Protein AF-A0A3G4VU35-F1 (afdb_monomer)

Foldseek 3Di:
DPPDQWDWDPCCVPPLQIWIWHQDPPRWIWIFSDPDPPTDIDTHDPVRVVVVVVVVVVVVD

Mean predicted aligned error: 5.37 Å

Secondary structure (DSSP, 8-state):
-----PEEPGGGGTTT---EEEE-GGG-EEEES-SSTT--EEEE-HHHHHHHHHHHHHTT-

Nearest PDB structures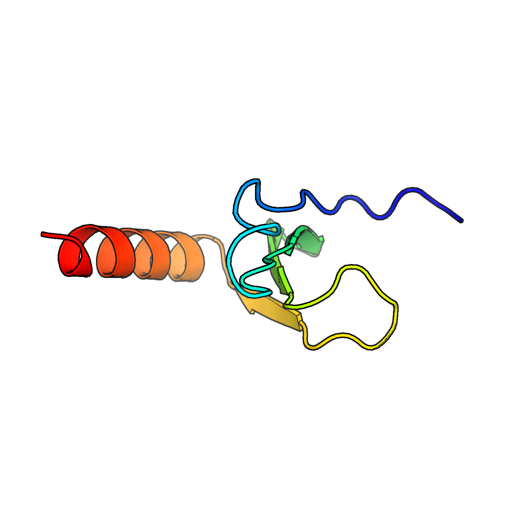 (foldseek):
  5grs-assembly1_A  TM=6.002E-01  e=6.039E+00  Schizosaccharomyces pombe 972h-

Sequence (61 aa):
MTPSHWKRSSHCAEGNACVYVATGPAGHVLVADSGEPGGRVLALTPVAWGSLVGWLKAKRG

Structure (mmCIF, N/CA/C/O backbone):
data_AF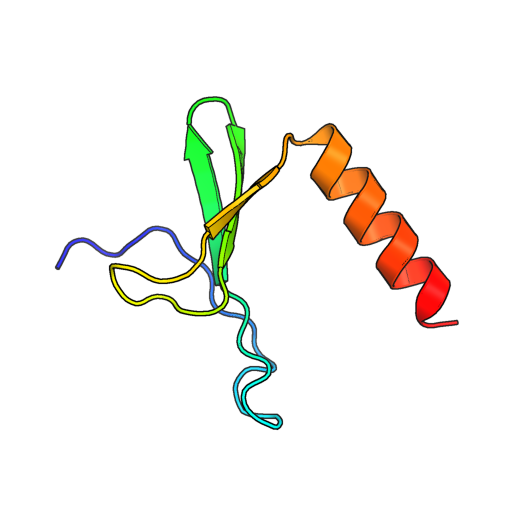-A0A3G4VU35-F1
#
_entry.id   AF-A0A3G4VU35-F1
#
loop_
_atom_site.group_PDB
_atom_site.id
_atom_site.type_symbol
_atom_site.label_atom_id
_atom_site.label_alt_id
_atom_site.label_comp_id
_atom_site.label_asym_id
_atom_site.label_entity_id
_atom_site.label_seq_id
_atom_site.pdbx_PDB_ins_code
_atom_site.Cartn_x
_atom_site.Cartn_y
_atom_site.Cartn_z
_atom_site.occupancy
_atom_site.B_iso_or_equiv
_atom_site.auth_seq_id
_atom_site.auth_comp_id
_atom_site.auth_asym_id
_atom_site.auth_atom_id
_atom_site.pdbx_PDB_model_num
ATOM 1 N N . MET A 1 1 ? 7.416 15.533 -14.144 1.00 46.19 1 MET A N 1
ATOM 2 C CA . MET A 1 1 ? 6.986 14.314 -13.430 1.00 46.19 1 MET A CA 1
ATOM 3 C C . MET A 1 1 ? 6.387 14.766 -12.116 1.00 46.19 1 MET A C 1
ATOM 5 O O . MET A 1 1 ? 7.117 15.285 -11.282 1.00 46.19 1 MET A O 1
ATOM 9 N N . THR A 1 2 ? 5.067 14.716 -11.974 1.00 48.44 2 THR A N 1
ATOM 10 C CA . THR A 1 2 ? 4.416 14.971 -10.683 1.00 48.44 2 THR A CA 1
ATOM 11 C C . THR A 1 2 ? 4.962 13.958 -9.681 1.00 48.44 2 THR A C 1
ATOM 13 O O . THR A 1 2 ? 5.046 12.784 -10.043 1.00 48.44 2 THR A O 1
ATOM 16 N N . PRO A 1 3 ? 5.370 14.364 -8.466 1.00 54.56 3 PRO A N 1
ATOM 17 C CA . PRO A 1 3 ? 5.779 13.406 -7.457 1.00 54.56 3 PRO A CA 1
ATOM 18 C C . PRO A 1 3 ? 4.575 12.522 -7.156 1.00 54.56 3 PRO A C 1
ATOM 20 O O . PRO A 1 3 ? 3.594 12.931 -6.534 1.00 54.56 3 PRO A O 1
ATOM 23 N N . SER A 1 4 ? 4.634 11.310 -7.680 1.00 62.12 4 SER A N 1
ATOM 24 C CA . SER A 1 4 ? 3.716 10.240 -7.374 1.00 62.12 4 SER A CA 1
ATOM 25 C C . SER A 1 4 ? 3.730 10.098 -5.843 1.00 62.12 4 SER A C 1
ATOM 27 O O . SER A 1 4 ? 4.807 9.967 -5.268 1.00 62.12 4 SER A O 1
ATOM 29 N N . HIS A 1 5 ? 2.577 10.163 -5.169 1.00 81.44 5 HIS A N 1
ATOM 30 C CA . HIS A 1 5 ? 2.437 10.161 -3.694 1.00 81.44 5 HIS A CA 1
ATOM 31 C C . HIS A 1 5 ? 2.842 8.820 -3.023 1.00 81.44 5 HIS A C 1
ATOM 33 O O . HIS A 1 5 ? 2.321 8.435 -1.976 1.00 81.44 5 HIS A O 1
ATOM 39 N N . TRP A 1 6 ? 3.758 8.079 -3.645 1.00 88.69 6 TRP A N 1
ATOM 40 C CA . TRP A 1 6 ? 4.241 6.781 -3.222 1.00 88.69 6 TRP A CA 1
ATOM 41 C C . TRP A 1 6 ? 5.384 6.922 -2.233 1.00 88.69 6 TRP A C 1
ATOM 43 O O . TRP A 1 6 ? 6.394 7.580 -2.482 1.00 88.69 6 TRP A O 1
ATOM 53 N N . LYS A 1 7 ? 5.254 6.208 -1.125 1.00 90.94 7 LYS A N 1
ATOM 54 C CA . LYS A 1 7 ? 6.325 5.983 -0.172 1.00 90.94 7 LYS A CA 1
ATOM 55 C C . LYS A 1 7 ? 7.021 4.669 -0.509 1.00 90.94 7 LYS 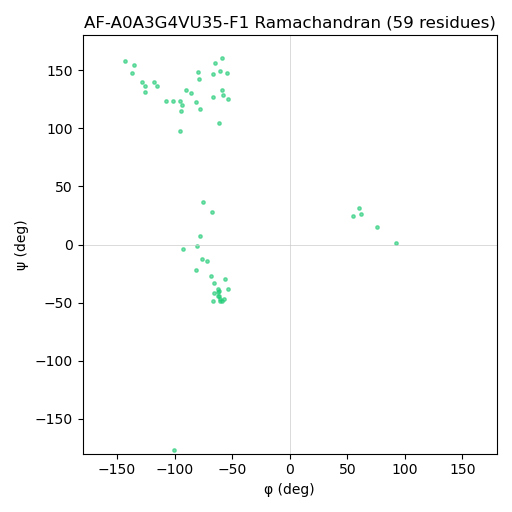A C 1
ATOM 57 O O . LYS A 1 7 ? 6.402 3.608 -0.475 1.00 90.94 7 LYS A O 1
ATOM 62 N N . ARG A 1 8 ? 8.319 4.743 -0.796 1.00 90.06 8 ARG A N 1
ATOM 63 C CA . ARG A 1 8 ? 9.182 3.576 -1.011 1.00 90.06 8 ARG A CA 1
ATOM 64 C C . ARG A 1 8 ? 9.589 2.941 0.322 1.00 90.06 8 ARG A C 1
ATOM 66 O O . ARG A 1 8 ? 9.880 3.650 1.286 1.00 90.06 8 ARG A O 1
ATOM 73 N N . SER A 1 9 ? 9.659 1.617 0.373 1.00 90.00 9 SER A N 1
ATOM 74 C CA . SER A 1 9 ? 10.204 0.869 1.508 1.00 90.00 9 SER A CA 1
ATOM 75 C C . SER A 1 9 ? 11.709 1.097 1.687 1.00 90.00 9 SER A C 1
ATOM 77 O O . SER A 1 9 ? 12.453 1.183 0.708 1.00 90.00 9 SER A O 1
ATOM 79 N N . SER A 1 10 ? 12.186 1.086 2.933 1.00 89.00 10 SER A N 1
ATOM 80 C CA . SER A 1 10 ? 13.620 1.133 3.258 1.00 89.00 10 SER A CA 1
ATOM 81 C C . SER A 1 10 ? 14.379 -0.141 2.865 1.00 89.00 10 SER A C 1
ATOM 83 O O . SER A 1 10 ? 15.555 -0.058 2.540 1.00 89.00 10 SER A O 1
ATOM 85 N N . HIS A 1 11 ? 13.704 -1.293 2.806 1.00 85.62 11 HIS A N 1
ATOM 86 C CA . HIS A 1 11 ? 14.297 -2.605 2.484 1.00 85.62 11 HIS A CA 1
ATOM 87 C C . HIS A 1 11 ? 14.569 -2.823 0.986 1.00 85.62 11 HIS A C 1
ATOM 89 O O . HIS A 1 11 ? 14.942 -3.906 0.561 1.00 85.62 11 HIS A O 1
ATOM 95 N N . CYS A 1 12 ? 14.403 -1.791 0.159 1.00 80.69 12 CYS A N 1
ATOM 96 C CA . CYS A 1 12 ? 14.635 -1.865 -1.283 1.00 80.69 12 CYS A CA 1
ATOM 97 C C . CYS A 1 12 ? 16.046 -2.337 -1.674 1.00 80.69 12 CYS A C 1
ATOM 99 O O . CYS A 1 12 ? 16.226 -2.904 -2.746 1.00 80.69 12 CYS A O 1
ATOM 101 N N . ALA A 1 13 ? 17.049 -2.056 -0.837 1.00 78.31 13 ALA A N 1
ATOM 102 C CA . ALA A 1 13 ? 18.433 -2.456 -1.086 1.00 78.31 13 ALA A CA 1
ATOM 103 C C . ALA A 1 13 ? 18.683 -3.953 -0.818 1.00 78.31 13 ALA A C 1
ATOM 105 O O . ALA A 1 13 ? 19.718 -4.483 -1.213 1.00 78.31 13 ALA A O 1
ATOM 106 N N . GLU A 1 14 ? 17.745 -4.642 -0.170 1.00 80.38 14 GLU A N 1
ATOM 107 C CA . GLU A 1 14 ? 17.855 -6.056 0.163 1.00 80.38 14 GLU A CA 1
ATOM 108 C C . GLU A 1 14 ? 17.166 -6.887 -0.923 1.00 80.38 14 GLU A C 1
ATOM 110 O O . GLU A 1 14 ? 15.945 -7.030 -0.949 1.00 80.38 14 GLU A O 1
ATOM 115 N N . GLY A 1 15 ? 17.954 -7.410 -1.865 1.00 68.44 15 GLY A N 1
ATOM 116 C CA . GLY A 1 15 ? 17.491 -8.436 -2.807 1.00 68.44 15 GLY A CA 1
ATOM 117 C C . GLY A 1 15 ? 16.312 -8.035 -3.702 1.00 68.44 15 GLY A C 1
ATOM 118 O O . GLY A 1 15 ? 15.514 -8.895 -4.058 1.00 68.44 15 GLY A O 1
ATOM 119 N N . ASN A 1 16 ? 16.184 -6.752 -4.061 1.00 71.00 16 ASN A N 1
ATOM 120 C CA . ASN A 1 16 ? 15.061 -6.205 -4.839 1.00 71.00 16 ASN A CA 1
ATOM 121 C C . ASN A 1 16 ? 13.683 -6.341 -4.161 1.00 71.00 16 ASN A C 1
ATOM 123 O O . ASN A 1 16 ? 12.657 -6.316 -4.838 1.00 71.00 16 ASN A O 1
ATOM 127 N N . ALA A 1 17 ? 13.627 -6.414 -2.827 1.00 82.06 17 ALA A N 1
ATOM 128 C CA . ALA A 1 17 ? 12.383 -6.450 -2.049 1.00 82.06 17 ALA A CA 1
ATOM 129 C C . ALA A 1 17 ? 11.681 -5.077 -1.948 1.00 82.06 17 ALA A C 1
ATOM 131 O O . ALA A 1 17 ? 11.132 -4.703 -0.907 1.00 82.06 17 ALA A O 1
ATOM 132 N N . CYS A 1 18 ? 11.727 -4.287 -3.019 1.00 87.69 18 CYS A N 1
ATOM 133 C CA . CYS A 1 18 ? 11.109 -2.975 -3.059 1.00 87.69 18 CYS A CA 1
ATOM 134 C C . CYS A 1 18 ? 9.587 -3.071 -2.990 1.00 87.69 18 CYS A C 1
ATOM 136 O O . CYS A 1 18 ? 8.953 -3.729 -3.808 1.00 87.69 18 CYS A O 1
ATOM 138 N N . VAL A 1 19 ? 9.002 -2.337 -2.047 1.00 91.00 19 VAL A N 1
ATOM 139 C CA . VAL A 1 19 ? 7.557 -2.136 -1.968 1.00 91.00 19 VAL A CA 1
ATOM 140 C C . VAL A 1 19 ? 7.271 -0.645 -1.933 1.00 91.00 19 VAL A C 1
ATOM 142 O O . VAL A 1 19 ? 7.922 0.120 -1.215 1.00 91.00 19 VAL A O 1
ATOM 145 N N . TYR A 1 20 ? 6.272 -0.230 -2.696 1.00 92.31 20 TYR A N 1
ATOM 146 C CA . TYR A 1 20 ? 5.786 1.140 -2.749 1.00 92.31 20 TYR A CA 1
ATOM 147 C C . TYR A 1 20 ? 4.358 1.172 -2.225 1.00 92.31 20 TYR A C 1
ATOM 149 O O . TYR A 1 20 ? 3.554 0.312 -2.579 1.00 92.31 20 TYR A O 1
ATOM 157 N N . VAL A 1 21 ? 4.035 2.161 -1.393 1.00 93.38 21 VAL A N 1
ATOM 158 C CA . VAL A 1 21 ? 2.675 2.345 -0.870 1.00 93.38 21 VAL A CA 1
ATOM 159 C C . VAL A 1 21 ? 2.170 3.765 -1.083 1.00 93.38 21 VAL A C 1
ATOM 161 O O . VAL A 1 21 ? 2.925 4.716 -0.902 1.00 93.38 21 VAL A O 1
ATOM 164 N N . ALA A 1 22 ? 0.899 3.920 -1.440 1.00 92.69 22 ALA A N 1
ATOM 165 C CA . ALA A 1 22 ? 0.252 5.219 -1.617 1.00 92.69 22 ALA A CA 1
ATOM 166 C C . ALA A 1 22 ? -1.206 5.187 -1.146 1.00 92.69 22 ALA A C 1
ATOM 168 O O . ALA A 1 22 ? -1.843 4.132 -1.115 1.00 92.69 22 ALA A O 1
ATOM 169 N N . THR A 1 23 ? -1.752 6.360 -0.827 1.00 93.00 23 THR A N 1
ATOM 170 C CA . THR A 1 23 ? -3.197 6.532 -0.640 1.00 93.00 23 THR A CA 1
ATOM 171 C C . THR A 1 23 ? -3.861 6.698 -2.004 1.00 93.00 23 THR A C 1
ATOM 173 O O . THR A 1 23 ? -3.504 7.596 -2.766 1.00 93.00 23 THR A O 1
ATOM 176 N N . GLY A 1 24 ? -4.818 5.828 -2.311 1.00 89.62 24 GLY A N 1
ATOM 177 C CA . GLY A 1 24 ? -5.611 5.848 -3.534 1.00 89.62 24 GLY A CA 1
ATOM 178 C C . GLY A 1 24 ? -7.006 6.463 -3.352 1.00 89.62 24 GLY A C 1
ATOM 179 O O . GLY A 1 24 ? -7.371 6.910 -2.259 1.00 89.62 24 GLY A O 1
ATOM 180 N N . PRO A 1 25 ? -7.821 6.466 -4.421 1.00 89.69 25 PRO A N 1
ATOM 181 C CA . PRO A 1 25 ? -9.205 6.930 -4.376 1.00 89.69 25 PRO A CA 1
ATOM 182 C C . PRO A 1 25 ? -10.023 6.220 -3.292 1.00 89.69 25 PRO A C 1
ATOM 184 O O . PRO A 1 25 ? -9.796 5.047 -2.990 1.00 89.69 25 PRO A O 1
ATOM 187 N N . ALA A 1 26 ? -10.987 6.932 -2.704 1.00 90.25 26 ALA A N 1
ATOM 188 C CA . ALA A 1 26 ? -11.838 6.422 -1.623 1.00 90.25 26 ALA A CA 1
ATOM 189 C C . ALA A 1 26 ? -11.059 5.866 -0.407 1.00 90.25 26 ALA A C 1
ATOM 191 O O . ALA A 1 26 ? -11.565 5.019 0.324 1.00 90.25 26 ALA A O 1
ATOM 192 N N . GLY A 1 27 ? -9.818 6.325 -0.196 1.00 91.56 27 GLY A N 1
ATOM 193 C CA . GLY A 1 27 ? -8.986 5.915 0.936 1.00 91.56 27 GLY A CA 1
ATOM 194 C C . GLY A 1 27 ? -8.379 4.517 0.806 1.00 91.56 27 GLY A C 1
ATOM 195 O O . GLY A 1 27 ? -7.906 3.977 1.803 1.00 91.56 27 GLY A O 1
ATOM 196 N N . HIS A 1 28 ? -8.380 3.918 -0.389 1.00 94.75 28 HIS A N 1
ATOM 197 C CA . HIS A 1 28 ? -7.695 2.645 -0.611 1.00 94.75 28 HIS A CA 1
ATOM 198 C C . HI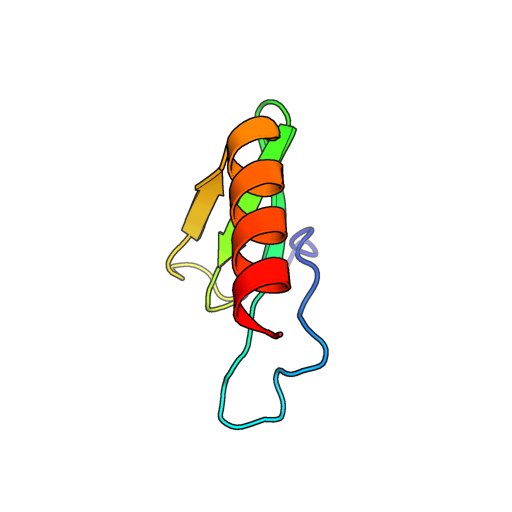S A 1 28 ? -6.198 2.766 -0.324 1.00 94.75 28 HIS A C 1
ATOM 200 O O . HIS A 1 28 ? -5.583 3.809 -0.553 1.00 94.75 28 HIS A O 1
ATOM 206 N N . VAL A 1 29 ? -5.599 1.669 0.124 1.00 95.56 29 VAL A N 1
ATOM 207 C CA . VAL A 1 29 ? -4.149 1.527 0.212 1.00 95.56 29 VAL A CA 1
ATOM 208 C C . VAL A 1 29 ? -3.679 0.848 -1.063 1.00 95.56 29 VAL A C 1
ATOM 210 O O . VAL A 1 29 ? -4.043 -0.295 -1.338 1.00 95.56 29 VAL A O 1
ATOM 213 N N . LEU A 1 30 ? -2.896 1.570 -1.854 1.00 94.19 30 LEU A N 1
ATOM 214 C CA . LEU A 1 30 ? -2.255 1.036 -3.045 1.00 94.19 30 LEU A CA 1
ATOM 215 C C . LEU A 1 30 ? -0.888 0.485 -2.656 1.00 94.19 30 LEU A C 1
ATOM 217 O O . LEU A 1 30 ? -0.131 1.161 -1.961 1.00 94.19 30 LEU A O 1
ATOM 221 N N . VAL A 1 31 ? -0.575 -0.721 -3.114 1.00 94.31 31 VAL A N 1
ATOM 222 C CA . VAL A 1 31 ? 0.712 -1.389 -2.912 1.00 94.31 31 VAL A CA 1
ATOM 223 C C . VAL A 1 31 ? 1.249 -1.798 -4.274 1.00 94.31 31 VAL A C 1
ATOM 225 O O . VAL A 1 31 ? 0.516 -2.395 -5.058 1.00 94.31 31 VAL A O 1
ATOM 228 N N . ALA A 1 32 ? 2.506 -1.486 -4.562 1.00 91.94 32 ALA A N 1
ATOM 229 C CA . ALA A 1 32 ? 3.146 -1.831 -5.825 1.00 91.94 32 ALA A CA 1
ATOM 230 C C . ALA A 1 32 ? 4.553 -2.393 -5.615 1.00 91.94 32 ALA A C 1
ATOM 232 O O . ALA A 1 32 ? 5.216 -2.086 -4.619 1.00 91.94 32 ALA A O 1
ATOM 233 N N . ASP A 1 33 ? 5.001 -3.198 -6.573 1.00 87.25 33 ASP A N 1
ATOM 234 C CA . ASP A 1 33 ? 6.366 -3.727 -6.667 1.00 87.25 33 ASP A CA 1
ATOM 235 C C . ASP A 1 33 ? 7.349 -2.720 -7.294 1.00 87.25 33 ASP A C 1
ATOM 237 O O . ASP A 1 33 ? 8.551 -2.770 -7.038 1.00 87.25 33 ASP A O 1
ATOM 241 N N . SER A 1 34 ? 6.839 -1.746 -8.052 1.00 80.12 34 SER A N 1
ATOM 242 C CA . SER A 1 34 ? 7.626 -0.657 -8.637 1.00 80.12 34 SER A CA 1
ATOM 243 C C . SER A 1 34 ? 6.933 0.699 -8.503 1.00 80.12 34 SER A C 1
ATOM 245 O O . SER A 1 34 ? 5.712 0.789 -8.606 1.00 80.12 34 SER A O 1
ATOM 247 N N . GLY A 1 35 ? 7.719 1.770 -8.367 1.00 69.62 35 GLY A N 1
ATOM 248 C CA . GLY A 1 35 ? 7.234 3.151 -8.490 1.00 69.62 35 GLY A CA 1
ATOM 249 C C . GLY A 1 35 ? 7.081 3.630 -9.941 1.00 69.62 35 GLY A C 1
ATOM 250 O O . GLY A 1 35 ? 6.670 4.769 -10.158 1.00 69.62 35 GLY A O 1
ATOM 251 N N . GLU A 1 36 ? 7.424 2.780 -10.913 1.00 77.75 36 GLU A N 1
ATOM 252 C CA . GLU A 1 36 ? 7.379 3.085 -12.341 1.00 77.75 36 GLU A CA 1
ATOM 253 C C . GLU A 1 36 ? 5.952 2.969 -12.913 1.00 77.75 36 GLU A C 1
ATOM 255 O O . GLU A 1 36 ? 5.158 2.130 -12.464 1.00 77.75 36 GLU A O 1
ATOM 260 N N . PRO A 1 37 ? 5.605 3.774 -13.933 1.00 65.75 37 PRO A N 1
ATOM 261 C CA . PRO A 1 37 ? 4.345 3.630 -14.656 1.00 65.75 37 PRO A CA 1
ATOM 262 C C . PRO A 1 37 ? 4.214 2.227 -15.268 1.00 65.75 37 PRO A C 1
ATOM 264 O O . PRO A 1 37 ? 5.107 1.768 -15.973 1.00 65.75 37 PRO A O 1
ATOM 267 N N . GLY A 1 38 ? 3.087 1.552 -15.025 1.00 68.75 38 GLY A N 1
ATOM 268 C CA . GLY A 1 38 ? 2.831 0.195 -15.534 1.00 68.75 38 GLY A CA 1
ATOM 269 C C . GLY A 1 38 ? 3.229 -0.943 -14.586 1.00 68.75 38 GLY A C 1
ATOM 270 O O . GLY A 1 38 ? 3.026 -2.107 -14.932 1.00 68.75 38 GLY A O 1
ATOM 271 N N . GLY A 1 39 ? 3.739 -0.622 -13.391 1.00 75.50 39 GLY A N 1
ATOM 272 C CA . GLY A 1 39 ? 3.938 -1.587 -12.308 1.00 75.50 39 GLY A CA 1
ATOM 273 C C . GLY A 1 39 ? 2.647 -2.281 -11.867 1.00 75.50 39 GLY A C 1
ATOM 274 O O . GLY A 1 39 ? 1.536 -1.786 -12.099 1.00 75.50 39 GLY A O 1
ATOM 275 N N . ARG A 1 40 ? 2.775 -3.433 -11.202 1.00 87.50 40 ARG A N 1
ATOM 276 C CA . ARG A 1 40 ? 1.607 -4.162 -10.695 1.00 87.50 40 ARG A CA 1
ATOM 277 C C . ARG A 1 40 ? 1.124 -3.490 -9.419 1.00 87.50 40 ARG A C 1
ATOM 279 O O . ARG A 1 40 ? 1.830 -3.475 -8.416 1.00 87.50 40 ARG A O 1
ATOM 286 N N . VAL A 1 41 ? -0.098 -2.965 -9.450 1.00 91.81 41 VAL A N 1
ATOM 287 C CA . VAL A 1 41 ? -0.712 -2.300 -8.297 1.00 91.81 41 VAL A CA 1
ATOM 288 C C . VAL A 1 41 ? -1.805 -3.179 -7.706 1.00 91.81 41 VAL A C 1
ATOM 290 O O . VAL A 1 41 ? -2.770 -3.537 -8.379 1.00 91.81 41 VAL A O 1
ATOM 293 N N . LEU A 1 42 ? -1.676 -3.479 -6.419 1.00 94.06 42 LEU A N 1
ATOM 294 C CA . LEU A 1 42 ? -2.729 -4.048 -5.594 1.00 94.06 42 LEU A CA 1
ATOM 295 C C . LEU A 1 42 ? -3.444 -2.916 -4.850 1.00 94.06 42 LEU A C 1
ATOM 297 O O . LEU A 1 42 ? -2.812 -2.164 -4.111 1.00 94.06 42 LEU A O 1
ATOM 301 N N . ALA A 1 43 ? -4.760 -2.804 -5.022 1.00 94.69 43 ALA A N 1
ATOM 302 C CA . ALA A 1 43 ? -5.592 -1.864 -4.278 1.00 94.69 43 ALA A CA 1
ATOM 303 C C . ALA A 1 43 ? -6.337 -2.595 -3.157 1.00 94.69 43 ALA A C 1
ATOM 305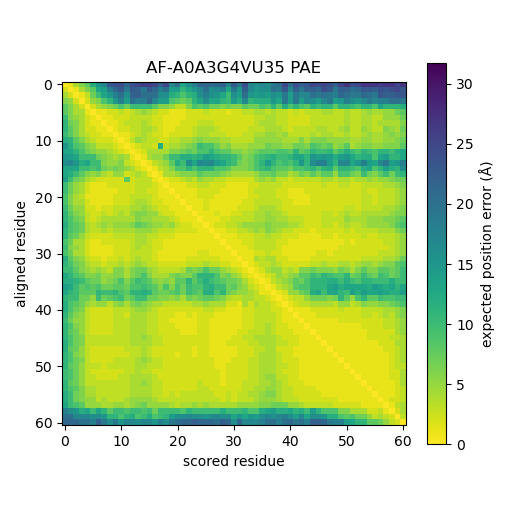 O O . ALA A 1 43 ? -7.071 -3.550 -3.407 1.00 94.69 43 ALA A O 1
ATOM 306 N N . LEU A 1 44 ? -6.159 -2.139 -1.920 1.00 96.94 44 LEU A N 1
ATOM 307 C CA . LEU A 1 44 ? -6.768 -2.729 -0.731 1.00 96.94 44 LEU A CA 1
ATOM 308 C C . LEU A 1 44 ? -7.685 -1.717 -0.057 1.00 96.94 44 LEU A C 1
ATOM 310 O O . LEU A 1 44 ? -7.346 -0.540 0.067 1.00 96.94 44 LEU A O 1
ATOM 314 N N . THR A 1 45 ? -8.835 -2.175 0.430 1.00 97.44 45 THR A N 1
ATOM 315 C CA . THR A 1 45 ? -9.632 -1.366 1.359 1.00 97.44 45 THR A CA 1
ATOM 316 C C . THR A 1 45 ? -8.848 -1.171 2.667 1.00 97.44 45 THR A C 1
ATOM 318 O O . THR A 1 45 ? -8.001 -2.009 3.003 1.00 97.44 45 THR A O 1
ATOM 321 N N . PRO A 1 46 ? -9.130 -0.119 3.459 1.00 96.06 46 PRO A N 1
ATOM 322 C CA . PRO A 1 46 ? -8.470 0.084 4.753 1.00 96.06 46 PRO A CA 1
ATOM 323 C C . PRO A 1 46 ? -8.558 -1.134 5.686 1.00 96.06 46 PRO A C 1
ATOM 325 O O . PRO A 1 46 ? -7.586 -1.478 6.358 1.00 96.06 46 PRO A O 1
ATOM 328 N N . VAL A 1 47 ? -9.704 -1.826 5.682 1.00 97.62 47 VAL A N 1
ATOM 329 C CA . VAL A 1 47 ? -9.927 -3.040 6.481 1.00 97.62 47 VAL A CA 1
ATOM 330 C C . VAL A 1 47 ? -9.038 -4.186 5.995 1.00 97.62 47 VAL A C 1
ATOM 332 O O . VAL A 1 47 ? -8.329 -4.787 6.800 1.00 97.62 47 VAL A O 1
ATOM 335 N N . ALA A 1 48 ? -9.009 -4.453 4.684 1.00 97.94 48 ALA A N 1
ATOM 336 C CA . ALA A 1 48 ? -8.184 -5.518 4.114 1.00 97.9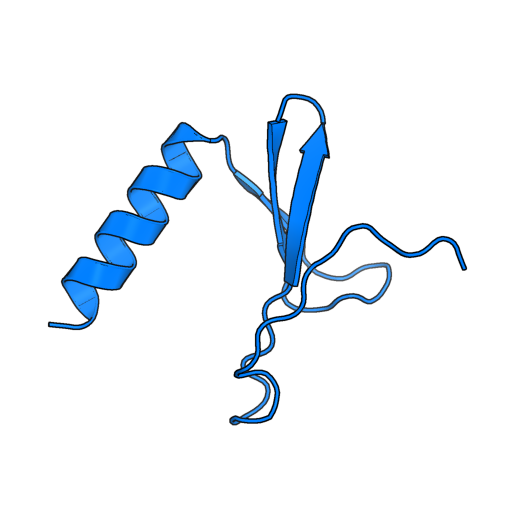4 48 ALA A CA 1
ATOM 337 C C . ALA A 1 48 ? -6.682 -5.273 4.344 1.00 97.94 48 ALA A C 1
ATOM 339 O O . ALA A 1 48 ? -5.943 -6.206 4.660 1.00 97.94 48 ALA A O 1
ATOM 340 N N . TRP A 1 49 ? -6.238 -4.014 4.254 1.00 96.81 49 TRP A N 1
ATOM 341 C CA . TRP A 1 49 ? -4.869 -3.624 4.594 1.00 96.81 49 TRP A CA 1
ATOM 342 C C . TRP A 1 49 ? -4.531 -3.925 6.059 1.00 96.81 49 TRP A C 1
ATOM 344 O O . TRP A 1 49 ? -3.500 -4.538 6.342 1.00 96.81 49 TRP A O 1
ATOM 354 N N . GLY A 1 50 ? -5.416 -3.551 6.990 1.00 97.06 50 GLY A N 1
ATOM 355 C CA . GLY A 1 50 ? -5.248 -3.848 8.414 1.00 97.06 50 GLY A CA 1
ATOM 356 C C . GLY A 1 50 ? -5.109 -5.349 8.688 1.00 97.06 50 GLY A C 1
ATOM 357 O O . GLY A 1 50 ? -4.173 -5.764 9.378 1.00 97.06 50 GLY A O 1
ATOM 358 N N . SER A 1 51 ? -5.981 -6.168 8.093 1.00 97.81 51 SER A N 1
ATOM 359 C CA . SER A 1 51 ? -5.924 -7.632 8.208 1.00 97.81 51 SER A CA 1
ATOM 360 C C . SER A 1 51 ? -4.625 -8.217 7.643 1.00 97.81 51 SER A C 1
ATOM 362 O O . SER A 1 51 ? -4.002 -9.053 8.300 1.00 97.81 51 SER A O 1
ATOM 364 N N . LEU A 1 52 ? -4.177 -7.753 6.470 1.00 95.44 52 LEU A N 1
ATOM 365 C CA . LEU A 1 52 ? -2.924 -8.199 5.852 1.00 95.44 52 LEU A CA 1
ATOM 366 C C . LEU A 1 52 ? -1.713 -7.892 6.743 1.00 95.44 52 LEU A C 1
ATOM 368 O O . LEU A 1 52 ? -0.895 -8.775 7.003 1.00 95.44 52 LEU A O 1
ATOM 372 N N . VAL A 1 53 ? -1.605 -6.660 7.250 1.00 95.38 53 VAL A N 1
ATOM 373 C CA . VAL A 1 53 ? -0.500 -6.258 8.136 1.00 95.38 53 VAL A CA 1
ATOM 374 C C . VAL A 1 53 ? -0.510 -7.067 9.433 1.00 95.38 53 VAL A C 1
ATOM 376 O O . VAL A 1 53 ? 0.554 -7.472 9.907 1.00 95.38 53 VAL A O 1
ATOM 379 N N . GLY A 1 54 ? -1.692 -7.319 10.004 1.00 97.25 54 GLY A N 1
ATOM 380 C CA . GLY A 1 54 ? -1.844 -8.173 11.183 1.00 97.25 54 GLY A CA 1
ATOM 381 C C . GLY A 1 54 ? -1.328 -9.591 10.935 1.00 97.25 54 GLY A C 1
ATOM 382 O O . GLY A 1 54 ? -0.504 -10.090 11.702 1.00 97.25 54 GLY A O 1
ATOM 383 N N . TRP A 1 55 ? -1.736 -10.203 9.822 1.00 96.75 55 TRP A N 1
ATOM 384 C CA . TRP A 1 55 ? -1.292 -11.542 9.433 1.00 96.75 55 TRP A CA 1
ATOM 385 C C . TRP A 1 55 ? 0.224 -11.617 9.184 1.00 96.75 55 TRP A C 1
ATOM 387 O O . TRP A 1 55 ? 0.884 -12.522 9.696 1.00 96.75 55 TRP A O 1
ATOM 397 N N . LEU A 1 56 ? 0.802 -10.640 8.473 1.00 94.25 56 LEU A N 1
ATOM 398 C CA . LEU A 1 56 ? 2.248 -10.578 8.210 1.00 94.25 56 LEU A CA 1
ATOM 399 C C . LEU A 1 56 ? 3.069 -10.459 9.498 1.00 94.25 56 LEU A C 1
ATOM 401 O O . LEU A 1 56 ? 4.120 -11.084 9.624 1.00 94.25 56 LEU A O 1
ATOM 405 N N . LYS A 1 57 ? 2.592 -9.671 10.468 1.00 93.25 57 LYS A N 1
ATOM 406 C CA . LYS A 1 57 ? 3.245 -9.545 11.778 1.00 93.25 57 LYS A CA 1
ATOM 407 C C . LYS A 1 57 ? 3.197 -10.855 12.562 1.00 93.25 57 LYS A C 1
ATOM 409 O O . LYS A 1 57 ? 4.209 -11.220 13.148 1.00 93.25 57 LYS A O 1
ATOM 414 N N . ALA A 1 58 ? 2.064 -11.558 12.540 1.00 93.62 58 ALA A N 1
ATOM 415 C CA . ALA A 1 58 ? 1.907 -12.848 13.212 1.00 93.62 58 ALA A CA 1
ATOM 416 C C . ALA A 1 58 ? 2.787 -13.948 12.594 1.00 93.62 58 ALA A C 1
ATOM 418 O O . ALA A 1 58 ? 3.284 -14.799 13.315 1.00 93.62 58 ALA A O 1
ATOM 419 N N . LYS A 1 59 ? 3.022 -13.909 11.275 1.00 85.06 59 LYS A N 1
ATOM 420 C CA . LYS A 1 59 ? 3.920 -14.836 10.561 1.00 85.06 59 LYS A CA 1
ATOM 421 C C . LYS A 1 59 ? 5.412 -14.624 10.832 1.00 85.06 59 LYS A C 1
ATOM 423 O O . LYS A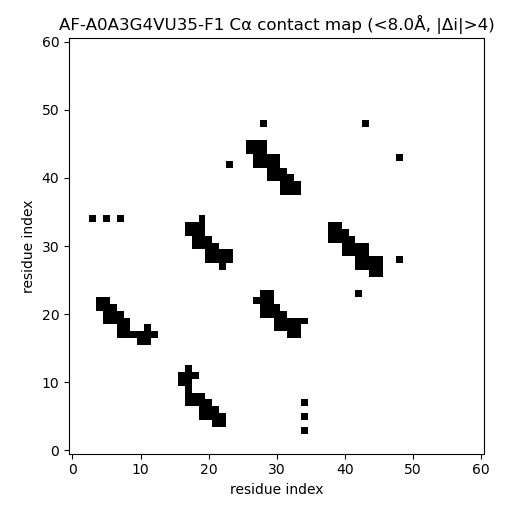 1 59 ? 6.211 -15.461 10.426 1.00 85.06 59 LYS A O 1
ATOM 428 N N . ARG A 1 60 ? 5.790 -13.492 11.430 1.00 72.31 60 ARG A N 1
ATOM 429 C CA . ARG A 1 60 ? 7.186 -13.139 11.724 1.00 72.31 60 ARG A CA 1
ATOM 430 C C . ARG A 1 60 ? 7.631 -13.577 13.131 1.00 72.31 60 ARG A C 1
ATOM 432 O O . ARG A 1 60 ? 8.788 -13.352 13.471 1.00 72.31 60 ARG A O 1
ATOM 439 N N . GLY A 1 61 ? 6.718 -14.128 13.935 1.00 50.75 61 GLY A N 1
ATOM 440 C CA . GLY A 1 61 ? 7.009 -14.824 15.195 1.00 50.75 61 GLY A CA 1
ATOM 441 C C . GLY A 1 61 ? 6.978 -16.329 14.992 1.00 50.75 61 GLY A C 1
ATOM 442 O O . GLY A 1 61 ? 7.706 -17.010 15.740 1.00 50.75 61 GLY A O 1
#

Radius of gyration: 12.49 Å; Cα contacts (8 Å, |Δi|>4): 79; chains: 1; bounding box: 30×30×31 Å

pLDDT: mean 85.48, std 13.02, range [46.19, 97.94]

Solvent-accessible surface area (backbone atoms only —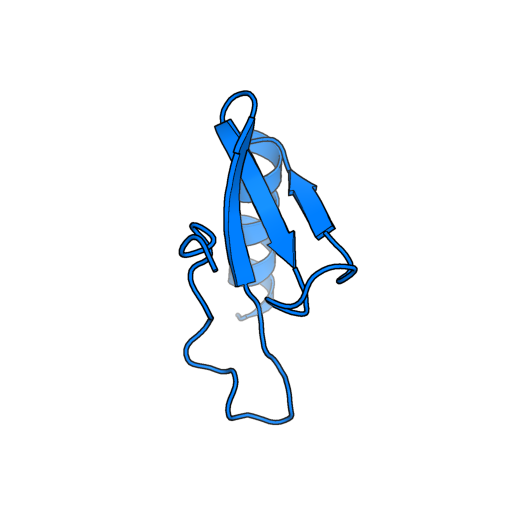 not comparable to full-atom values): 3658 Å² total; per-residue (Å²): 130,80,83,68,78,56,46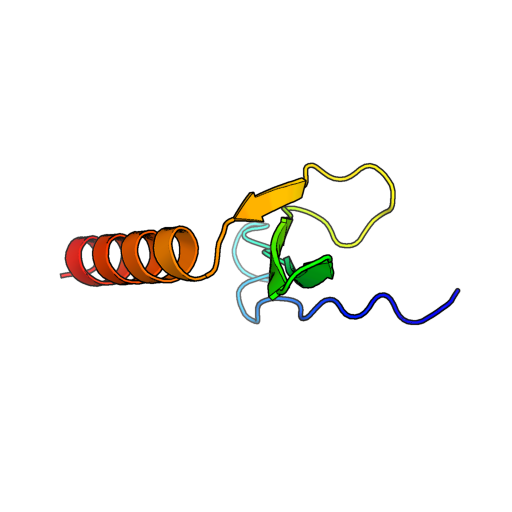,71,46,86,54,34,84,54,88,72,58,34,39,26,38,29,81,41,79,96,64,19,42,31,38,22,64,43,92,54,94,88,45,65,73,48,78,29,51,61,68,56,46,51,52,51,53,51,53,56,57,61,71,73,109